Protein AF-A0A268HC72-F1 (afdb_monomer)

Secondary structure (DSSP, 8-state):
-TT--TTT-HHHHHTTTS-HHHHH-TTT--S-HHHHHHHHHHHHHHHHHHHHHHHHTS-TTSPPP--STT--HHHHGGG-SSGGG-------HHHHHHHHHT-TT--SS--

Solvent-accessible surface area (backbone atoms only — not comparable to full-atom values): 7176 Å² total; per-residue (Å²): 98,90,85,51,39,69,90,80,19,49,61,47,40,73,48,46,90,55,54,71,55,54,70,72,28,79,90,63,22,91,65,52,72,68,56,47,52,53,53,51,50,53,30,22,61,43,48,35,56,58,52,50,54,57,57,71,72,49,76,88,85,60,90,81,88,85,87,63,88,42,69,40,64,84,71,47,58,82,71,52,94,47,77,87,80,60,86,87,87,77,74,54,72,65,61,45,55,64,59,46,70,77,39,98,80,62,75,78,79,87,116

Structure (mmCIF, N/CA/C/O backbone):
data_AF-A0A268HC72-F1
#
_entry.id   AF-A0A268HC72-F1
#
loop_
_atom_site.group_PDB
_atom_site.id
_atom_site.type_symbol
_atom_site.label_atom_id
_atom_site.label_alt_id
_atom_site.label_comp_id
_atom_site.label_asym_id
_atom_site.label_entity_id
_atom_site.label_seq_id
_atom_site.pdbx_PDB_ins_code
_atom_site.Cartn_x
_atom_site.Cartn_y
_atom_site.Cartn_z
_atom_site.occupancy
_atom_site.B_iso_or_equiv
_atom_site.auth_seq_id
_atom_site.auth_comp_id
_atom_site.auth_asym_id
_atom_site.auth_atom_id
_atom_site.pdbx_PDB_model_num
ATOM 1 N N . MET A 1 1 ? -10.250 -8.894 -8.476 1.00 81.81 1 MET A N 1
ATOM 2 C CA . MET A 1 1 ? -10.953 -7.715 -7.917 1.00 81.81 1 MET A CA 1
ATOM 3 C C . MET A 1 1 ? -12.458 -7.851 -8.151 1.00 81.81 1 MET A C 1
ATOM 5 O O . MET A 1 1 ? -13.048 -7.083 -8.885 1.00 81.81 1 MET A O 1
ATOM 9 N N . SER A 1 2 ? -13.102 -8.866 -7.572 1.00 85.88 2 SER A N 1
ATOM 10 C CA . SER A 1 2 ? -14.485 -9.238 -7.929 1.00 85.88 2 SER A CA 1
ATOM 11 C C . SER A 1 2 ? -15.563 -8.257 -7.448 1.00 85.88 2 SER A C 1
ATOM 13 O O . SER A 1 2 ? -16.646 -8.240 -8.019 1.00 85.88 2 SER A O 1
ATOM 15 N N . ARG A 1 3 ? -15.275 -7.452 -6.417 1.00 92.31 3 ARG A N 1
ATOM 16 C CA . ARG A 1 3 ? -16.172 -6.412 -5.879 1.00 92.31 3 ARG A CA 1
ATOM 17 C C . ARG A 1 3 ? -16.006 -5.042 -6.545 1.00 92.31 3 ARG A C 1
ATOM 19 O O . ARG A 1 3 ? -16.784 -4.146 -6.237 1.00 92.31 3 ARG A O 1
ATOM 26 N N . SER A 1 4 ? -15.005 -4.853 -7.411 1.00 94.06 4 SER A N 1
ATOM 27 C CA . SER A 1 4 ? -14.807 -3.553 -8.054 1.00 94.06 4 SER A CA 1
ATOM 28 C C . SER A 1 4 ? -15.911 -3.285 -9.077 1.00 94.06 4 SER A C 1
ATOM 30 O O . SER A 1 4 ? -16.373 -4.177 -9.789 1.00 94.06 4 SER A O 1
ATOM 32 N N . THR A 1 5 ? -16.325 -2.028 -9.156 1.00 95.75 5 THR A N 1
ATOM 33 C CA . THR A 1 5 ? -17.345 -1.535 -10.086 1.00 95.75 5 THR A CA 1
ATOM 34 C C . THR A 1 5 ? -16.780 -0.323 -10.823 1.00 95.75 5 THR A C 1
ATOM 36 O O . THR A 1 5 ? -15.967 0.390 -10.235 1.00 95.75 5 THR A O 1
ATOM 39 N N . PRO A 1 6 ? -17.178 -0.054 -12.078 1.00 95.81 6 PRO A N 1
ATOM 40 C CA . PRO A 1 6 ? -16.659 1.096 -12.821 1.00 95.81 6 PRO A CA 1
ATOM 41 C C . PRO A 1 6 ? -16.936 2.438 -12.133 1.00 95.81 6 PRO A C 1
ATOM 43 O O . PRO A 1 6 ? -16.099 3.331 -12.190 1.00 95.81 6 PRO A O 1
ATOM 46 N N . ASP A 1 7 ? -18.087 2.565 -11.465 1.00 96.25 7 ASP A N 1
ATOM 47 C CA . ASP A 1 7 ? -18.526 3.831 -10.867 1.00 96.25 7 ASP A CA 1
ATOM 48 C C . ASP A 1 7 ? -17.820 4.148 -9.543 1.00 96.25 7 ASP A C 1
ATOM 50 O O . ASP A 1 7 ? -17.544 5.308 -9.251 1.00 96.25 7 ASP A O 1
ATOM 54 N N . GLN A 1 8 ? -17.539 3.130 -8.723 1.00 94.88 8 GLN A N 1
ATOM 55 C CA . GLN A 1 8 ? -16.936 3.325 -7.396 1.00 94.88 8 GLN A CA 1
ATOM 56 C C . GLN A 1 8 ? -15.440 3.006 -7.367 1.00 94.88 8 GLN A C 1
ATOM 58 O O . GLN A 1 8 ? -14.726 3.508 -6.505 1.00 94.88 8 GLN A O 1
ATOM 63 N N . HIS A 1 9 ? -14.976 2.162 -8.288 1.00 97.25 9 HIS A N 1
ATOM 64 C CA . HIS A 1 9 ? -13.613 1.643 -8.320 1.00 97.25 9 HIS A CA 1
ATOM 65 C C . HIS A 1 9 ? -13.029 1.667 -9.748 1.00 97.25 9 HIS A C 1
ATOM 67 O O . HIS A 1 9 ? -12.622 0.616 -10.258 1.00 97.25 9 HIS A O 1
ATOM 73 N N . PRO A 1 10 ? -13.043 2.813 -10.457 1.00 96.75 10 PRO A N 1
ATOM 74 C CA . PRO A 1 10 ? -12.612 2.884 -11.852 1.00 96.75 10 PRO A CA 1
ATOM 75 C C . PRO A 1 10 ? -11.171 2.397 -12.074 1.00 96.75 10 PRO A C 1
ATOM 77 O O . PRO A 1 10 ? -10.908 1.726 -13.076 1.00 96.75 10 PRO A O 1
ATOM 80 N N . ASN A 1 11 ? -10.244 2.669 -11.151 1.00 95.25 11 ASN A N 1
ATOM 81 C CA . ASN A 1 11 ? -8.840 2.276 -11.293 1.00 95.25 11 ASN A CA 1
ATOM 82 C C . ASN A 1 11 ? -8.645 0.772 -11.057 1.00 95.25 11 ASN A C 1
ATOM 84 O O . ASN A 1 11 ? -8.015 0.098 -11.872 1.00 95.25 11 ASN A O 1
ATOM 88 N N . MET A 1 12 ? -9.249 0.204 -10.009 1.00 95.31 12 MET A N 1
ATOM 89 C CA . MET A 1 12 ? -9.267 -1.244 -9.786 1.00 95.31 12 MET A CA 1
ATOM 90 C C . MET A 1 12 ? -9.981 -1.971 -10.929 1.00 95.31 12 MET A C 1
ATOM 92 O O . MET A 1 12 ? -9.554 -3.040 -11.358 1.00 95.31 12 MET A O 1
ATOM 96 N N . TYR A 1 13 ? -11.088 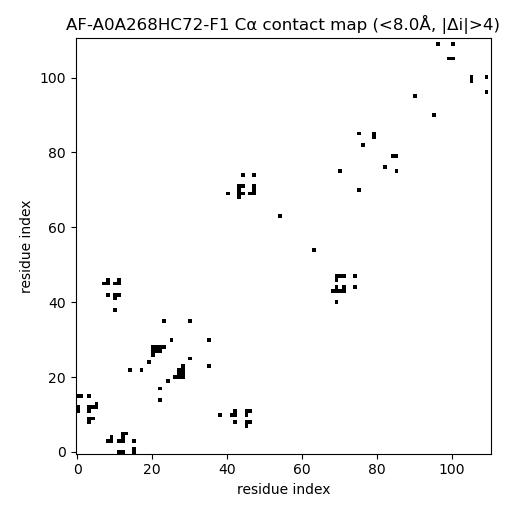-1.417 -11.429 1.00 95.81 13 TYR A N 1
ATOM 97 C CA . TYR A 1 13 ? -11.862 -2.027 -12.505 1.00 95.81 13 TYR A CA 1
ATOM 98 C C . TYR A 1 13 ? -11.063 -2.087 -13.812 1.00 95.81 13 TYR A C 1
ATOM 100 O O . TYR A 1 13 ? -11.081 -3.120 -14.480 1.00 95.81 13 TYR A O 1
ATOM 108 N N . LYS A 1 14 ? -10.302 -1.032 -14.138 1.00 93.12 14 LYS A N 1
ATOM 109 C CA . LYS A 1 14 ? -9.422 -0.963 -15.321 1.00 93.12 14 LYS A CA 1
ATOM 110 C C . LYS A 1 14 ? -8.431 -2.131 -15.396 1.00 93.12 14 LYS A C 1
ATOM 112 O O . LYS A 1 14 ? -8.172 -2.634 -16.486 1.00 93.12 14 LYS A O 1
ATOM 117 N N . ILE A 1 15 ? -7.901 -2.574 -14.255 1.00 91.62 15 ILE A N 1
ATOM 118 C CA . ILE A 1 15 ? -6.865 -3.618 -14.182 1.00 91.62 15 ILE A CA 1
ATOM 119 C C . ILE A 1 15 ? -7.398 -4.983 -13.723 1.00 91.62 15 ILE A C 1
ATOM 121 O O . ILE A 1 15 ? -6.624 -5.920 -13.549 1.00 91.62 15 ILE A O 1
ATOM 125 N N . LYS A 1 16 ? -8.716 -5.133 -13.529 1.00 92.44 16 LYS A N 1
ATOM 126 C CA . LYS A 1 16 ? -9.311 -6.306 -12.858 1.00 92.44 16 LYS A CA 1
ATOM 127 C C . LYS A 1 16 ? -9.045 -7.647 -13.553 1.00 92.44 16 LYS A C 1
ATOM 129 O O . LYS A 1 16 ? -9.047 -8.675 -12.877 1.00 92.44 16 LYS A O 1
ATOM 134 N N . ASP A 1 17 ? -8.861 -7.615 -14.874 1.00 92.00 17 ASP A N 1
ATOM 135 C CA . ASP A 1 17 ? -8.619 -8.784 -15.730 1.00 92.00 17 ASP A CA 1
ATOM 136 C C . ASP A 1 17 ? -7.139 -8.900 -16.147 1.00 92.00 17 ASP A C 1
ATOM 138 O O . ASP A 1 17 ? -6.783 -9.759 -16.952 1.00 92.00 17 ASP A O 1
ATOM 142 N N . GLN A 1 18 ? -6.272 -8.031 -15.618 1.00 89.75 18 GLN A N 1
ATOM 143 C CA . GLN A 1 18 ? -4.838 -8.031 -15.883 1.00 89.75 18 GLN A CA 1
ATOM 144 C C . GLN A 1 18 ? -4.089 -8.782 -14.777 1.00 89.75 18 GLN A C 1
ATOM 146 O O . GLN A 1 18 ? -4.475 -8.795 -13.608 1.00 89.75 18 GLN A O 1
ATOM 151 N N . THR A 1 19 ? -2.985 -9.419 -15.149 1.00 87.88 19 THR A N 1
ATOM 152 C CA . THR A 1 19 ? -2.036 -10.022 -14.206 1.00 87.88 19 THR A CA 1
ATOM 153 C C . THR A 1 19 ? -1.099 -8.961 -13.632 1.00 87.88 19 THR A C 1
ATOM 155 O O . THR A 1 19 ? -0.850 -7.944 -14.272 1.00 87.88 19 THR A O 1
ATOM 158 N N . TRP A 1 20 ? -0.492 -9.220 -12.471 1.00 80.31 20 TRP A N 1
ATOM 159 C CA . TRP A 1 20 ? 0.483 -8.304 -11.857 1.00 80.31 20 TRP A CA 1
ATOM 160 C C . TRP A 1 20 ? 1.616 -7.899 -12.807 1.00 80.31 20 TRP A C 1
ATOM 162 O O . TRP A 1 20 ? 1.980 -6.727 -12.860 1.00 80.31 20 TRP A O 1
ATOM 172 N N . ASN A 1 21 ? 2.111 -8.843 -13.613 1.00 82.25 21 ASN A N 1
ATOM 173 C CA . ASN A 1 21 ? 3.152 -8.566 -14.600 1.00 82.25 21 ASN A CA 1
ATOM 174 C C . ASN A 1 21 ? 2.672 -7.599 -15.688 1.00 82.25 21 ASN A C 1
ATOM 176 O O . ASN A 1 21 ? 3.440 -6.750 -16.114 1.00 82.25 21 ASN A O 1
ATOM 180 N N . GLN A 1 22 ? 1.414 -7.696 -16.121 1.00 83.69 22 GLN A N 1
ATOM 181 C CA . GLN A 1 22 ? 0.866 -6.792 -17.136 1.00 83.69 22 GLN A CA 1
ATOM 182 C C . GLN A 1 22 ? 0.697 -5.362 -16.618 1.00 83.69 22 GLN A C 1
ATOM 184 O O . GLN A 1 22 ? 0.818 -4.429 -17.403 1.00 83.69 22 GLN A O 1
ATOM 189 N N . VAL A 1 23 ? 0.438 -5.192 -15.319 1.00 83.44 23 VAL A N 1
ATOM 190 C CA . VAL A 1 23 ? 0.208 -3.865 -14.736 1.00 83.44 23 VAL A CA 1
ATOM 191 C C . VAL A 1 23 ? 1.523 -3.180 -14.336 1.00 83.44 23 VAL A C 1
ATOM 193 O O . VAL A 1 23 ? 1.682 -1.992 -14.592 1.00 83.44 23 VAL A O 1
ATOM 196 N N . TRP A 1 24 ? 2.477 -3.911 -13.742 1.00 76.75 24 TRP A N 1
ATOM 197 C CA . TRP A 1 24 ? 3.612 -3.299 -13.019 1.00 76.75 24 TRP A CA 1
ATOM 198 C C . TRP A 1 24 ? 5.005 -3.781 -13.432 1.00 76.75 24 TRP A C 1
ATOM 200 O O . TRP A 1 24 ? 6.000 -3.378 -12.836 1.00 76.75 24 TRP A O 1
ATOM 210 N N . SER A 1 25 ? 5.126 -4.681 -14.410 1.00 76.56 25 SER A N 1
ATOM 211 C CA . SER A 1 25 ? 6.452 -5.070 -14.902 1.00 76.56 25 SER A CA 1
ATOM 212 C C . SER A 1 25 ? 6.910 -4.093 -15.969 1.00 76.56 25 SER A C 1
ATOM 214 O O . SER A 1 25 ? 6.211 -3.915 -16.959 1.00 76.56 25 SER A O 1
ATOM 216 N N . THR A 1 26 ? 8.128 -3.571 -15.861 1.00 68.38 26 THR A N 1
ATOM 217 C CA . THR A 1 26 ? 8.770 -2.771 -16.921 1.00 68.38 26 THR A CA 1
ATOM 218 C C . THR A 1 26 ? 8.912 -3.522 -18.252 1.00 68.38 26 THR A C 1
ATOM 220 O O . THR A 1 26 ? 9.098 -2.903 -19.295 1.00 68.38 26 THR A O 1
ATOM 223 N N . GLN A 1 27 ? 8.791 -4.856 -18.248 1.00 67.69 27 GLN A N 1
ATOM 224 C CA . GLN A 1 27 ? 8.776 -5.670 -19.464 1.00 67.69 27 GLN A CA 1
ATOM 225 C C . GLN A 1 27 ? 7.452 -5.563 -20.243 1.00 67.69 27 GLN A C 1
ATOM 227 O O . GLN A 1 27 ? 7.449 -5.720 -21.464 1.00 67.69 27 GLN A O 1
ATOM 232 N N . PHE A 1 28 ? 6.328 -5.338 -19.557 1.00 68.88 28 PHE A N 1
ATOM 233 C CA . PHE A 1 28 ? 4.982 -5.366 -20.151 1.00 68.88 28 PHE A CA 1
ATOM 234 C C . PHE A 1 28 ? 4.212 -4.050 -19.985 1.00 68.88 28 PHE A C 1
ATOM 236 O O . PHE A 1 28 ? 3.243 -3.814 -20.704 1.00 68.88 28 PHE A O 1
ATOM 243 N N . CYS A 1 29 ? 4.651 -3.197 -19.065 1.00 76.00 29 CYS A N 1
ATOM 244 C CA . CYS A 1 29 ? 4.104 -1.889 -18.768 1.00 76.00 29 CYS A CA 1
ATOM 245 C C . CYS A 1 29 ? 5.041 -0.820 -19.335 1.00 76.00 29 CYS A C 1
ATOM 247 O O . CYS A 1 29 ? 6.228 -0.781 -19.014 1.00 76.00 29 CYS A O 1
ATOM 249 N N . SER A 1 30 ? 4.500 0.042 -20.195 1.00 83.69 30 SER A N 1
ATOM 250 C CA . SER A 1 30 ? 5.235 1.142 -20.827 1.00 83.69 30 SER A CA 1
ATOM 251 C C . SER A 1 30 ? 5.247 2.428 -19.997 1.00 83.69 30 SER A C 1
ATOM 253 O O . SER A 1 30 ? 5.790 3.427 -20.461 1.00 83.69 30 SER A O 1
ATOM 255 N N . LEU A 1 31 ? 4.595 2.429 -18.831 1.00 85.75 31 LEU A N 1
ATOM 256 C CA . LEU A 1 31 ? 4.532 3.583 -17.937 1.00 85.75 31 LEU A CA 1
ATOM 257 C C . LEU A 1 31 ? 5.869 3.783 -17.222 1.00 85.75 31 LEU A C 1
ATOM 259 O O . LEU A 1 31 ? 6.552 2.809 -16.883 1.00 85.75 31 LEU A O 1
ATOM 263 N N . THR A 1 32 ? 6.220 5.036 -16.939 1.00 89.25 32 THR A N 1
ATOM 264 C CA . THR A 1 32 ? 7.377 5.332 -16.085 1.00 89.25 32 THR A CA 1
ATOM 265 C C . THR A 1 32 ? 7.137 4.842 -14.655 1.00 89.25 32 THR A C 1
ATOM 267 O O . THR A 1 32 ? 6.010 4.537 -14.262 1.00 89.25 32 THR A O 1
ATOM 270 N N . VAL A 1 33 ? 8.197 4.750 -13.849 1.00 86.50 33 VAL A N 1
ATOM 271 C CA . VAL A 1 33 ? 8.070 4.339 -12.440 1.00 86.50 33 VAL A CA 1
ATOM 272 C C . VAL A 1 33 ? 7.176 5.311 -11.666 1.00 86.50 33 VAL A C 1
ATOM 274 O O . VAL A 1 33 ? 6.368 4.885 -10.847 1.00 86.50 33 VAL A O 1
ATOM 277 N N . GLU A 1 34 ? 7.271 6.606 -11.954 1.00 90.56 34 GLU A N 1
ATOM 278 C CA . GLU A 1 34 ? 6.454 7.649 -11.334 1.00 90.56 34 GLU A CA 1
ATOM 279 C C . GLU A 1 34 ? 4.969 7.463 -11.665 1.00 90.56 34 GLU A C 1
ATOM 281 O O . GLU A 1 34 ? 4.138 7.437 -10.758 1.00 90.56 34 GLU A O 1
ATOM 286 N N . GLU A 1 35 ? 4.639 7.248 -12.942 1.00 91.19 35 GLU A N 1
ATOM 287 C CA . GLU A 1 35 ? 3.269 6.961 -13.384 1.00 91.19 35 GLU A CA 1
ATOM 288 C C . GLU A 1 35 ? 2.733 5.675 -12.744 1.00 91.19 35 GLU A C 1
ATOM 290 O O . GLU A 1 35 ? 1.577 5.616 -12.323 1.00 91.19 35 GLU A O 1
ATOM 295 N N . GLN A 1 36 ? 3.583 4.652 -12.616 1.00 89.81 36 GLN A N 1
ATOM 296 C CA . GLN A 1 36 ? 3.207 3.411 -11.950 1.00 89.81 36 GLN A CA 1
ATOM 297 C C . GLN A 1 36 ? 2.894 3.634 -10.465 1.00 89.81 36 GLN A C 1
ATOM 299 O O . GLN A 1 36 ? 1.890 3.129 -9.969 1.00 89.81 36 GLN A O 1
ATOM 304 N N . ILE A 1 37 ? 3.709 4.415 -9.751 1.00 90.69 37 ILE A N 1
ATOM 305 C CA . ILE A 1 37 ? 3.459 4.754 -8.342 1.00 90.69 37 ILE A CA 1
ATOM 306 C C . ILE A 1 37 ? 2.116 5.478 -8.197 1.00 90.69 37 ILE A C 1
ATOM 308 O O . ILE A 1 37 ? 1.330 5.127 -7.314 1.00 90.69 37 ILE A O 1
ATOM 312 N N . GLU A 1 38 ? 1.824 6.451 -9.061 1.00 93.38 38 GLU A N 1
ATOM 313 C CA . GLU A 1 38 ? 0.545 7.167 -9.036 1.00 93.38 38 GLU A CA 1
ATOM 314 C C . GLU A 1 38 ? -0.651 6.235 -9.269 1.00 93.38 38 GLU A C 1
ATOM 316 O O . GLU A 1 38 ? -1.630 6.289 -8.517 1.00 93.38 38 GLU A O 1
ATOM 321 N N . ASP A 1 39 ? -0.573 5.350 -10.266 1.00 91.62 39 ASP A N 1
ATOM 322 C CA . ASP A 1 39 ? -1.646 4.399 -10.558 1.00 91.62 39 ASP A CA 1
ATOM 323 C C . ASP A 1 39 ? -1.830 3.386 -9.409 1.00 91.62 39 ASP A C 1
ATOM 325 O O . ASP A 1 39 ? -2.971 3.097 -9.034 1.00 91.62 39 ASP A O 1
ATOM 329 N N . VAL A 1 40 ? -0.747 2.896 -8.780 1.00 92.00 40 VAL A N 1
ATOM 330 C CA . VAL A 1 40 ? -0.833 2.021 -7.591 1.00 92.00 40 VAL A CA 1
ATOM 331 C C . VAL A 1 40 ? -1.559 2.741 -6.459 1.00 92.00 40 VAL A C 1
ATOM 333 O O . VAL A 1 40 ? -2.456 2.169 -5.837 1.00 92.00 40 VAL A O 1
ATOM 336 N N . VAL A 1 41 ? -1.191 3.996 -6.181 1.00 94.38 41 VAL A N 1
ATOM 337 C CA . VAL A 1 41 ? -1.810 4.774 -5.101 1.00 94.38 41 VAL A CA 1
ATOM 338 C C . VAL A 1 41 ? -3.308 4.933 -5.351 1.00 94.38 41 VAL A C 1
ATOM 340 O O . VAL A 1 41 ? -4.087 4.676 -4.437 1.00 94.38 41 VAL A O 1
ATOM 343 N N . ARG A 1 42 ? -3.736 5.253 -6.579 1.00 95.25 42 ARG A N 1
ATOM 344 C CA . ARG A 1 42 ? -5.167 5.352 -6.932 1.00 95.25 42 ARG A CA 1
ATOM 345 C C . ARG A 1 42 ? -5.916 4.033 -6.726 1.00 95.25 42 ARG A C 1
ATOM 347 O O . ARG A 1 42 ? -7.013 4.026 -6.172 1.00 95.25 42 ARG A O 1
ATOM 354 N N . VAL A 1 43 ? -5.314 2.910 -7.120 1.00 95.06 43 VAL A N 1
ATOM 355 C CA . VAL A 1 43 ? -5.867 1.566 -6.869 1.00 95.06 43 VAL A CA 1
ATOM 356 C C . VAL A 1 43 ? -6.010 1.304 -5.367 1.00 95.06 43 VAL A C 1
ATOM 358 O O . VAL A 1 43 ? -7.030 0.773 -4.927 1.00 95.06 43 VAL A O 1
ATOM 361 N N . TYR A 1 44 ? -5.023 1.697 -4.561 1.00 95.94 44 TYR A N 1
ATOM 362 C CA . TYR A 1 44 ? -5.062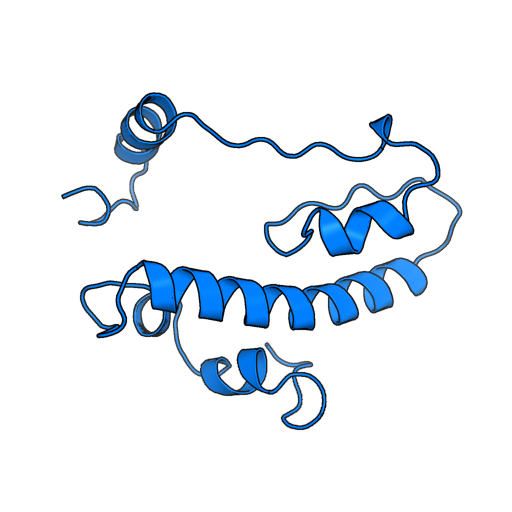 1.547 -3.106 1.00 95.94 44 TYR A CA 1
ATOM 363 C C . TYR A 1 44 ? -6.087 2.448 -2.426 1.00 95.94 44 TYR A C 1
ATOM 365 O O . TYR A 1 44 ? -6.718 2.010 -1.466 1.00 95.94 44 TYR A O 1
ATOM 373 N N . GLU A 1 45 ? -6.308 3.665 -2.920 1.00 95.19 45 GLU A N 1
ATOM 374 C CA . GLU A 1 45 ? -7.372 4.529 -2.406 1.00 95.19 45 GLU A CA 1
ATOM 375 C C . GLU A 1 45 ? -8.757 3.893 -2.570 1.00 95.19 45 GLU A C 1
ATOM 377 O O . GLU A 1 45 ? -9.573 3.950 -1.650 1.00 95.19 45 GLU A O 1
ATOM 382 N N . GLU A 1 46 ? -9.007 3.249 -3.710 1.00 96.44 46 GLU A N 1
ATOM 383 C CA . GLU A 1 46 ? -10.248 2.516 -3.968 1.00 96.44 46 GLU A CA 1
ATOM 384 C C . GLU A 1 46 ? -10.334 1.235 -3.130 1.00 96.44 46 GLU A C 1
ATOM 386 O O . GLU A 1 46 ? -11.359 0.958 -2.504 1.00 96.44 46 GLU A O 1
ATOM 391 N N . GLN A 1 47 ? -9.238 0.474 -3.053 1.00 95.94 47 GLN A N 1
ATOM 39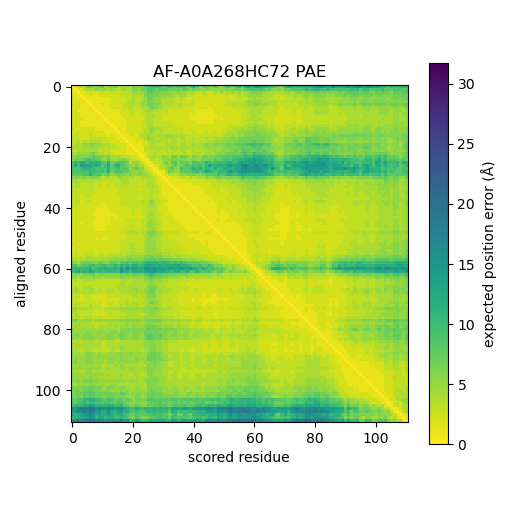2 C CA . GLN A 1 47 ? -9.177 -0.758 -2.268 1.00 95.94 47 GLN A CA 1
ATOM 393 C C . GLN A 1 47 ? -9.394 -0.498 -0.771 1.00 95.94 47 GLN A C 1
ATOM 395 O O . GLN A 1 47 ? -10.005 -1.324 -0.090 1.00 95.94 47 GLN A O 1
ATOM 400 N N . PHE A 1 48 ? -8.929 0.641 -0.254 1.00 96.12 48 PHE A N 1
ATOM 401 C CA . PHE A 1 48 ? -9.089 1.017 1.149 1.00 96.12 48 PHE A CA 1
ATOM 402 C C . PHE A 1 48 ? -10.560 1.073 1.577 1.00 96.12 48 PHE A C 1
ATOM 404 O O . PHE A 1 48 ? -10.898 0.594 2.659 1.00 96.12 48 PHE A O 1
ATOM 411 N N . SER A 1 49 ? -11.447 1.590 0.723 1.00 93.94 49 SER A N 1
ATOM 412 C CA . SER A 1 49 ? -12.888 1.639 1.007 1.00 93.94 49 SER A CA 1
ATOM 413 C C . SER A 1 49 ? -13.470 0.237 1.208 1.00 93.94 49 SER A C 1
ATOM 415 O O . SER A 1 49 ? -14.183 -0.003 2.180 1.00 93.94 49 SER A O 1
ATOM 417 N N . LEU A 1 50 ? -13.082 -0.720 0.359 1.00 95.31 50 LEU A N 1
ATOM 418 C CA . LEU A 1 50 ? -13.512 -2.116 0.476 1.00 95.31 50 LEU A CA 1
ATOM 419 C C . LEU A 1 50 ? -12.974 -2.787 1.747 1.00 95.31 50 LEU A C 1
ATOM 421 O O . LEU A 1 50 ? -13.696 -3.552 2.386 1.00 95.31 50 LEU A O 1
ATOM 425 N N . ILE A 1 51 ? -11.726 -2.487 2.129 1.00 95.19 51 ILE A N 1
ATOM 426 C CA . ILE A 1 51 ? -11.138 -2.958 3.393 1.00 95.19 51 ILE A CA 1
ATOM 427 C C . ILE A 1 51 ? -11.942 -2.413 4.576 1.00 95.19 51 ILE A C 1
ATOM 429 O O . ILE A 1 51 ? -12.280 -3.160 5.493 1.00 95.19 51 ILE A O 1
ATOM 433 N N . LEU A 1 52 ? -12.274 -1.121 4.563 1.00 93.88 52 LEU A N 1
ATOM 434 C CA . LEU A 1 52 ? -13.027 -0.487 5.640 1.00 93.88 52 LEU A CA 1
ATOM 435 C C . LEU A 1 52 ? -14.433 -1.084 5.786 1.00 93.88 52 LEU A C 1
ATOM 437 O O . LEU A 1 52 ? -14.856 -1.360 6.908 1.00 93.88 52 LEU A O 1
ATOM 441 N N . GLU A 1 53 ? -15.131 -1.336 4.676 1.00 94.44 53 GLU A N 1
ATOM 442 C CA . GLU A 1 53 ? -16.415 -2.051 4.671 1.00 94.44 53 GLU A CA 1
ATOM 443 C C . GLU A 1 53 ? -16.304 -3.413 5.366 1.00 94.44 53 GLU A C 1
ATOM 445 O O . GLU A 1 53 ? -17.114 -3.740 6.240 1.00 94.44 53 GLU A O 1
ATOM 450 N N . ASP A 1 54 ? -15.266 -4.182 5.029 1.00 93.69 54 ASP A N 1
ATOM 451 C CA . ASP A 1 54 ? -15.046 -5.500 5.616 1.00 93.69 54 ASP A CA 1
ATOM 452 C C . ASP A 1 54 ? -14.785 -5.395 7.121 1.00 93.69 54 ASP A C 1
ATOM 454 O O . ASP A 1 54 ? -15.371 -6.149 7.897 1.00 93.69 54 ASP A O 1
ATOM 458 N N . LEU A 1 55 ? -13.982 -4.427 7.568 1.00 92.50 55 LEU A N 1
ATOM 459 C CA . LEU A 1 55 ? -13.710 -4.203 8.992 1.00 92.50 55 LEU A CA 1
ATOM 460 C C . LEU A 1 55 ? -14.959 -3.787 9.775 1.00 92.50 55 LEU A C 1
ATOM 462 O O . LEU A 1 55 ? -15.174 -4.283 10.882 1.00 92.50 55 LEU A O 1
ATOM 466 N N . LEU A 1 56 ? -15.792 -2.911 9.209 1.00 91.94 56 LEU A N 1
ATO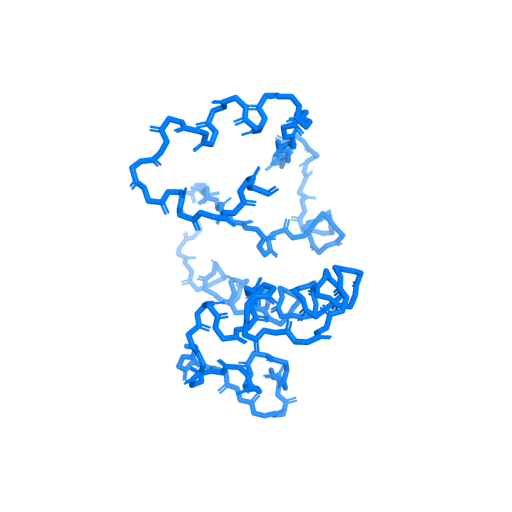M 467 C CA . LEU A 1 56 ? -17.030 -2.447 9.843 1.00 91.94 56 LEU A CA 1
ATOM 468 C C . LEU A 1 56 ? -18.074 -3.561 9.985 1.00 91.94 56 LEU A C 1
ATOM 470 O O . LEU A 1 56 ? -18.893 -3.510 10.903 1.00 91.94 56 LEU A O 1
ATOM 474 N N . SER A 1 57 ? -18.026 -4.575 9.117 1.00 92.81 57 SER A N 1
ATOM 475 C CA . SER A 1 57 ? -18.906 -5.746 9.188 1.00 92.81 57 SER A CA 1
ATOM 476 C C . SER A 1 57 ? -18.533 -6.737 10.303 1.00 92.81 57 SER A C 1
ATOM 478 O O . SER A 1 57 ? -19.334 -7.609 10.650 1.00 92.81 57 SER A O 1
ATOM 480 N N . ARG A 1 58 ? -17.330 -6.625 10.888 1.00 90.25 58 ARG A N 1
ATOM 481 C CA . ARG A 1 58 ? -16.833 -7.571 11.897 1.00 90.25 58 ARG A CA 1
ATOM 482 C C . ARG A 1 58 ? -17.364 -7.246 13.301 1.00 90.25 58 ARG A C 1
ATOM 484 O O . ARG A 1 58 ? -17.506 -6.076 13.661 1.00 90.25 58 ARG A O 1
ATOM 491 N N . PRO A 1 59 ? -17.588 -8.265 14.153 1.00 87.75 59 PRO A N 1
ATOM 492 C CA . PRO A 1 59 ? -17.902 -8.049 15.562 1.00 87.75 59 PRO A CA 1
ATOM 493 C C . PRO A 1 59 ? -16.809 -7.243 16.278 1.00 87.75 59 PRO A C 1
ATOM 495 O O . PRO A 1 59 ? -15.624 -7.549 16.169 1.00 87.75 59 PRO A O 1
ATOM 498 N N . LYS A 1 60 ? -17.208 -6.247 17.078 1.00 85.31 60 LYS A N 1
ATOM 499 C CA . LYS A 1 60 ? -16.293 -5.366 17.836 1.00 85.31 60 LYS A CA 1
ATOM 500 C C . LYS A 1 60 ? -15.801 -5.977 19.156 1.00 85.31 60 LYS A C 1
ATOM 502 O O . LYS A 1 60 ? -15.434 -5.260 20.079 1.00 85.31 60 LYS A O 1
ATOM 507 N N . THR A 1 61 ? -15.849 -7.300 19.276 1.00 86.31 61 THR A N 1
ATOM 508 C CA . THR A 1 61 ? -15.547 -8.025 20.518 1.00 86.31 61 THR A CA 1
ATOM 509 C C . THR A 1 61 ? -14.054 -8.273 20.718 1.00 86.31 61 THR A C 1
ATOM 511 O O . THR A 1 61 ? -13.639 -8.581 21.830 1.00 86.31 61 THR A O 1
ATOM 514 N N . THR A 1 62 ? -13.245 -8.138 19.664 1.00 85.00 62 THR A N 1
ATOM 515 C CA . THR A 1 62 ? -11.785 -8.310 19.697 1.00 85.00 62 THR A CA 1
ATOM 516 C C . THR A 1 62 ? -11.092 -7.235 18.857 1.00 85.00 62 THR A C 1
ATOM 518 O O . THR A 1 62 ? -11.633 -6.861 17.813 1.00 85.00 62 THR A O 1
ATOM 521 N N . PRO A 1 63 ? -9.894 -6.764 19.251 1.00 87.62 63 PRO A N 1
ATOM 522 C CA . PRO A 1 63 ? -9.083 -5.895 18.403 1.00 87.62 63 PRO A CA 1
ATOM 523 C C . PRO A 1 63 ? -8.784 -6.553 17.049 1.00 87.62 63 PRO A C 1
ATOM 525 O O . PRO A 1 63 ? -8.493 -7.748 16.991 1.00 87.62 63 PRO A O 1
ATOM 528 N N . ASN A 1 64 ? -8.848 -5.777 15.965 1.00 89.31 64 ASN A N 1
ATOM 529 C CA . ASN A 1 64 ? -8.469 -6.235 14.629 1.00 89.31 64 ASN A CA 1
ATOM 530 C C . ASN A 1 64 ? -7.033 -5.785 14.326 1.00 89.31 64 ASN A C 1
ATOM 532 O O . ASN A 1 64 ? -6.720 -4.607 14.484 1.00 89.31 64 ASN A O 1
ATOM 536 N N . LEU A 1 65 ? -6.194 -6.706 13.847 1.00 92.19 65 LEU A N 1
ATOM 537 C CA . LEU A 1 65 ? -4.934 -6.380 13.179 1.00 92.19 65 LEU A CA 1
ATOM 538 C C . LEU A 1 65 ? -5.181 -6.402 11.670 1.00 92.19 65 LEU A C 1
ATOM 540 O O . LEU A 1 65 ? -5.746 -7.365 11.152 1.00 92.19 65 LEU A O 1
ATOM 544 N N . VAL A 1 66 ? -4.779 -5.339 10.983 1.00 94.56 66 VAL A N 1
ATOM 545 C CA . VAL A 1 66 ? -4.959 -5.184 9.538 1.00 94.56 66 VAL A CA 1
ATOM 546 C C . VAL A 1 66 ? -3.597 -4.885 8.936 1.00 94.56 66 VAL A C 1
ATOM 548 O O . VAL A 1 66 ? -2.895 -4.003 9.426 1.00 94.56 66 VAL A O 1
ATOM 551 N N . GLU A 1 67 ? -3.225 -5.614 7.888 1.00 95.50 67 GLU A N 1
ATOM 552 C CA . GLU A 1 67 ? -1.966 -5.425 7.167 1.00 95.50 67 GLU A CA 1
ATOM 553 C C . GLU A 1 67 ? -2.205 -5.296 5.660 1.00 95.50 67 GLU A C 1
ATOM 555 O O . GLU A 1 67 ? -3.198 -5.795 5.126 1.00 95.50 67 GLU A O 1
ATOM 560 N N . GLY A 1 68 ? -1.284 -4.623 4.971 1.00 94.12 68 GLY A N 1
ATOM 561 C CA . GLY A 1 68 ? -1.297 -4.496 3.517 1.00 94.12 68 GLY A CA 1
ATOM 562 C C . GLY A 1 68 ? -0.955 -3.094 3.022 1.00 94.12 68 GLY A C 1
ATOM 563 O O . GLY A 1 68 ? -1.148 -2.097 3.713 1.00 94.12 68 GLY A O 1
ATOM 564 N N . ALA A 1 69 ? -0.468 -3.020 1.783 1.00 92.44 69 ALA A N 1
ATOM 565 C CA . ALA A 1 69 ? 0.011 -1.778 1.174 1.00 92.44 69 ALA A CA 1
ATOM 566 C C . ALA A 1 69 ? -1.096 -0.732 0.925 1.00 92.44 69 ALA A C 1
ATOM 568 O O . ALA A 1 69 ? -0.808 0.461 0.877 1.00 92.44 69 ALA A O 1
ATOM 569 N N . ALA A 1 70 ? -2.362 -1.157 0.834 1.00 95.50 70 ALA A N 1
ATOM 570 C CA . ALA A 1 70 ? -3.501 -0.255 0.662 1.00 95.50 70 ALA A CA 1
ATOM 571 C C . ALA A 1 70 ? -3.863 0.552 1.926 1.00 95.50 70 ALA A C 1
ATOM 573 O O . ALA A 1 70 ? -4.688 1.463 1.865 1.00 95.50 70 ALA A O 1
ATOM 574 N N . LEU A 1 71 ? -3.251 0.248 3.077 1.00 96.19 71 LEU A N 1
ATOM 575 C CA . LEU A 1 71 ? -3.419 0.998 4.324 1.00 96.19 71 LEU A CA 1
ATOM 576 C C . LEU A 1 71 ? -2.599 2.295 4.279 1.00 96.19 71 LEU A C 1
ATOM 578 O O . LEU A 1 71 ? -1.588 2.444 4.964 1.00 96.19 71 LEU A O 1
ATOM 582 N N . LEU A 1 72 ? -3.019 3.235 3.435 1.00 94.88 72 LEU A N 1
ATOM 583 C CA . LEU A 1 72 ? -2.313 4.497 3.227 1.00 94.88 72 LEU A CA 1
ATOM 584 C C . LEU A 1 72 ? -2.353 5.368 4.499 1.00 94.88 72 LEU A C 1
ATOM 586 O O . LEU A 1 72 ? -3.443 5.563 5.050 1.00 94.88 72 LEU A O 1
ATOM 590 N N . PRO A 1 73 ? -1.225 5.972 4.933 1.00 94.44 73 PRO A N 1
ATOM 591 C CA . PRO A 1 73 ? -1.174 6.787 6.150 1.00 94.44 73 PRO A CA 1
ATOM 592 C C . PRO A 1 73 ? -2.261 7.858 6.225 1.00 94.44 73 PRO A C 1
ATOM 594 O O . PRO A 1 73 ? -2.940 7.982 7.240 1.00 94.44 73 PRO A O 1
ATOM 597 N N . LEU A 1 74 ? -2.494 8.580 5.123 1.00 92.56 74 LEU A N 1
ATOM 598 C CA . LEU A 1 74 ? -3.488 9.653 5.066 1.00 92.56 74 LEU A CA 1
ATOM 599 C C . LEU A 1 74 ? -4.929 9.152 5.265 1.00 92.56 74 LEU A C 1
ATOM 601 O O . LEU A 1 74 ? -5.756 9.874 5.815 1.00 92.56 74 LEU A O 1
ATOM 605 N N . LYS A 1 75 ? -5.235 7.922 4.833 1.00 94.38 75 LYS A N 1
ATOM 606 C CA . LYS A 1 75 ? -6.568 7.321 4.986 1.00 94.38 75 LYS A CA 1
ATOM 607 C C . LYS A 1 75 ? -6.765 6.730 6.382 1.00 94.38 75 LYS A C 1
ATOM 609 O O . LYS A 1 75 ? -7.859 6.805 6.928 1.00 94.38 75 LYS A O 1
ATOM 614 N N . VAL A 1 76 ? -5.707 6.157 6.957 1.00 95.31 76 VAL A N 1
ATOM 615 C CA . VAL A 1 76 ? -5.744 5.527 8.284 1.00 95.31 76 VAL A CA 1
ATOM 616 C C . VAL A 1 76 ? -5.741 6.570 9.400 1.00 95.31 76 VAL A C 1
ATOM 618 O O . VAL A 1 76 ? -6.460 6.397 10.378 1.00 95.31 76 VAL A O 1
ATOM 621 N N . ALA A 1 77 ? -4.983 7.662 9.261 1.00 93.94 77 ALA A N 1
ATOM 622 C CA . ALA A 1 77 ? -4.758 8.637 10.332 1.00 93.94 77 ALA A CA 1
ATOM 623 C C . ALA A 1 77 ? -6.050 9.191 10.956 1.00 93.94 77 ALA A C 1
ATOM 625 O O . ALA A 1 77 ? -6.120 9.348 12.171 1.00 93.94 77 ALA A O 1
ATOM 626 N N . SER A 1 78 ? -7.086 9.447 10.152 1.00 91.50 78 SER A N 1
ATOM 627 C CA . SER A 1 78 ? -8.376 9.964 10.632 1.00 91.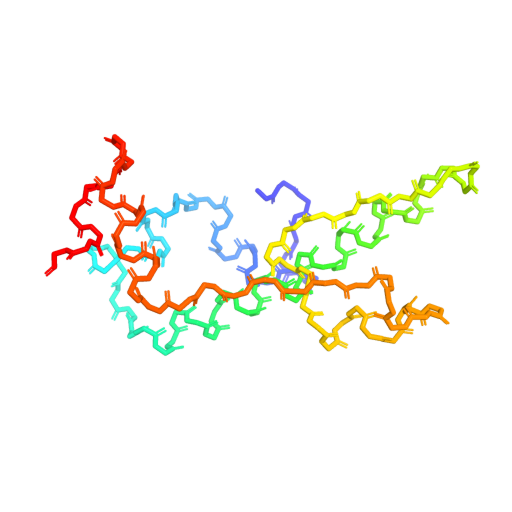50 78 SER A CA 1
ATOM 628 C C . SER A 1 78 ? -9.232 8.931 11.375 1.00 91.50 78 SER A C 1
ATOM 630 O O . SER A 1 78 ? -10.214 9.301 12.016 1.00 91.50 78 SER A O 1
ATOM 632 N N . LEU A 1 79 ? -8.878 7.646 11.294 1.00 92.38 79 LEU A N 1
ATOM 633 C CA . LEU A 1 79 ? -9.593 6.536 11.925 1.00 92.38 79 LEU A CA 1
ATOM 634 C C . LEU A 1 79 ? -8.928 6.065 13.225 1.00 92.38 79 LEU A C 1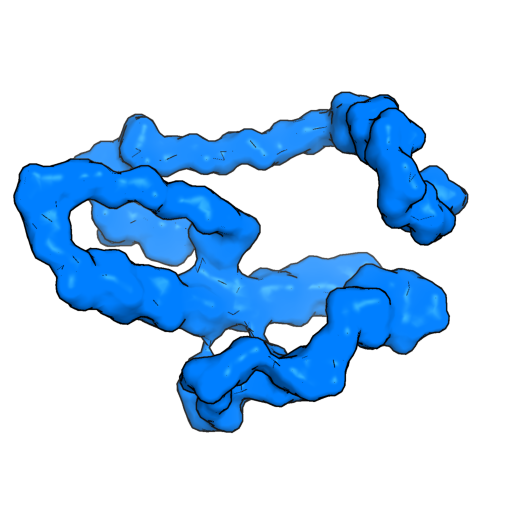
ATOM 636 O O . LEU A 1 79 ? -9.511 5.260 13.953 1.00 92.38 79 LEU A O 1
ATOM 640 N N . LEU A 1 80 ? -7.711 6.530 13.515 1.00 92.94 80 LEU A N 1
ATOM 641 C CA . LEU A 1 80 ? -6.967 6.117 14.698 1.00 92.94 80 LEU A CA 1
ATOM 642 C C . LEU A 1 80 ? -7.463 6.8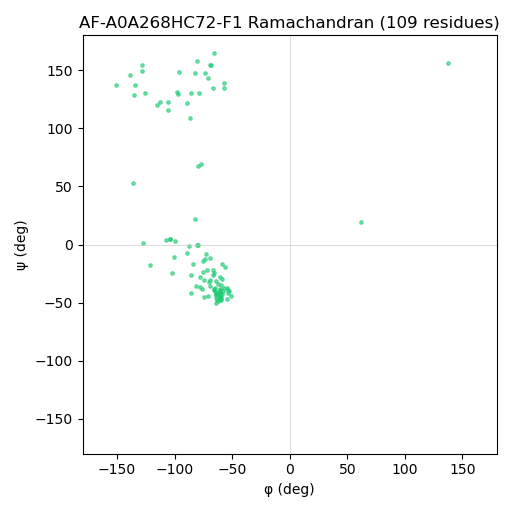49 15.944 1.00 92.94 80 LEU A C 1
ATOM 644 O O . LEU A 1 80 ? -7.530 8.074 15.985 1.00 92.94 80 LEU A O 1
ATOM 648 N N . SER A 1 81 ? -7.739 6.086 17.001 1.00 92.44 81 SER A N 1
ATOM 649 C CA . SER A 1 81 ? -7.935 6.637 18.346 1.00 92.44 81 SER A CA 1
ATOM 650 C C . SER A 1 81 ? -6.616 7.042 19.012 1.00 92.44 81 SER A C 1
ATOM 652 O O . SER A 1 81 ? -6.619 7.851 19.932 1.00 92.44 81 SER A O 1
ATOM 654 N N . ASP A 1 82 ? -5.510 6.437 18.573 1.00 94.75 82 ASP A N 1
ATOM 655 C CA . ASP A 1 82 ? -4.154 6.646 19.076 1.00 94.75 82 ASP A CA 1
ATOM 656 C C . ASP A 1 82 ? -3.154 6.393 17.935 1.00 94.75 82 ASP A C 1
ATOM 658 O O . ASP A 1 82 ? -3.306 5.431 17.178 1.00 94.75 82 ASP A O 1
ATOM 662 N N . LEU A 1 83 ? -2.132 7.243 17.796 1.00 91.6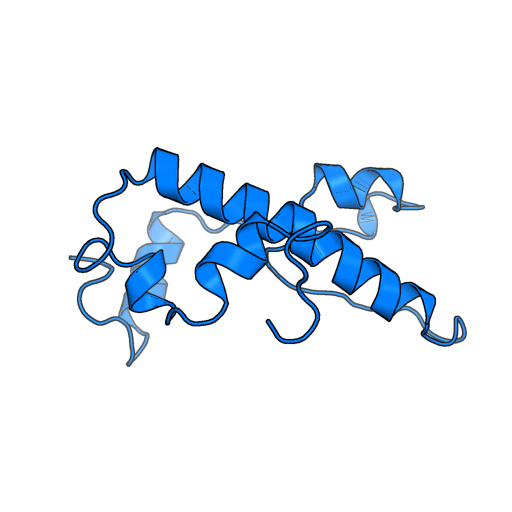9 83 LEU A N 1
ATOM 663 C CA . LEU A 1 83 ? -1.123 7.117 16.736 1.00 91.69 83 LEU A CA 1
ATOM 664 C C . LEU A 1 83 ? -0.260 5.854 16.875 1.00 91.69 83 LEU A C 1
ATOM 666 O O . LEU A 1 83 ? 0.251 5.359 15.876 1.00 91.69 83 LEU A O 1
ATOM 670 N N . SER A 1 84 ? -0.128 5.301 18.083 1.00 93.62 84 SER A N 1
ATOM 671 C CA . SER A 1 84 ? 0.593 4.047 18.339 1.00 93.62 84 SER A CA 1
ATOM 672 C C . SER A 1 84 ? -0.110 2.805 17.780 1.00 93.62 84 SER A C 1
ATOM 674 O O . SER A 1 84 ? 0.497 1.738 17.707 1.00 93.62 84 SER A O 1
ATOM 676 N N . HIS A 1 85 ? -1.369 2.927 17.347 1.00 95.44 85 HIS A N 1
ATOM 677 C CA . HIS A 1 85 ? -2.124 1.832 16.736 1.00 95.44 85 HIS A CA 1
ATOM 678 C C . HIS A 1 85 ? -1.796 1.603 15.254 1.00 95.44 85 HIS A C 1
ATOM 680 O O . HIS A 1 85 ? -2.372 0.701 14.645 1.00 95.44 85 HIS A O 1
ATOM 686 N N . ALA A 1 86 ? -0.898 2.391 14.659 1.00 96.19 86 ALA A N 1
ATOM 687 C CA . ALA A 1 86 ? -0.475 2.189 13.282 1.00 96.19 86 ALA A CA 1
ATOM 688 C C . ALA A 1 86 ? 1.041 2.283 13.131 1.00 96.19 86 ALA A C 1
ATOM 690 O O . ALA A 1 86 ? 1.698 3.158 13.693 1.00 96.19 86 ALA A O 1
ATOM 691 N N .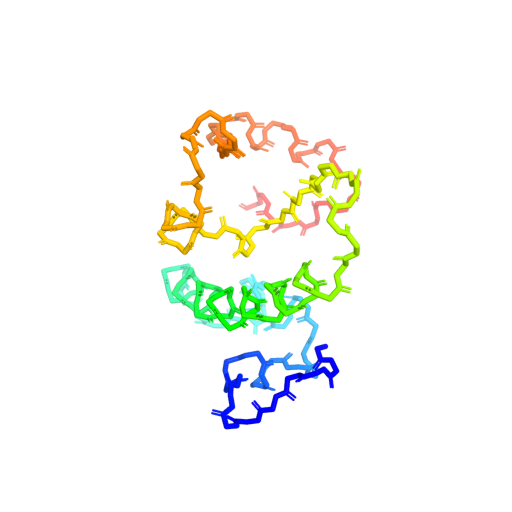 ILE A 1 87 ? 1.591 1.363 12.341 1.00 96.25 87 ILE A N 1
ATOM 692 C CA . ILE A 1 87 ? 3.021 1.260 12.070 1.00 96.25 87 ILE A CA 1
ATOM 693 C C . ILE A 1 87 ? 3.193 1.048 10.568 1.00 96.25 87 ILE A C 1
ATOM 695 O O . ILE A 1 87 ? 2.604 0.133 9.995 1.00 96.25 87 ILE A O 1
ATOM 699 N N . TRP A 1 88 ? 4.039 1.869 9.947 1.00 96.00 88 TRP A N 1
ATOM 700 C CA . TRP A 1 88 ? 4.509 1.667 8.580 1.00 96.00 88 TRP A CA 1
ATOM 701 C C . TRP A 1 88 ? 5.994 1.347 8.617 1.00 96.00 88 TRP A C 1
ATOM 703 O O . TRP A 1 88 ? 6.792 2.119 9.145 1.00 96.00 88 TRP A O 1
ATOM 713 N N . MET A 1 89 ? 6.357 0.198 8.057 1.00 93.81 89 MET A N 1
ATOM 714 C CA . MET A 1 89 ? 7.744 -0.236 7.935 1.00 93.81 89 MET A CA 1
ATOM 715 C C . MET A 1 89 ? 8.167 -0.081 6.480 1.00 93.81 89 MET A C 1
ATOM 717 O O . MET A 1 89 ? 7.614 -0.740 5.602 1.00 93.81 89 MET A O 1
ATOM 721 N N . VAL A 1 90 ? 9.137 0.796 6.233 1.00 91.75 90 VAL A N 1
ATOM 722 C CA . VAL A 1 90 ? 9.726 1.008 4.908 1.00 91.75 90 VAL A CA 1
ATOM 723 C C . VAL A 1 90 ? 11.188 0.573 4.986 1.00 91.75 90 VAL A C 1
ATOM 725 O O . VAL A 1 90 ? 11.919 1.109 5.823 1.00 91.75 90 VAL A O 1
ATOM 728 N N . PRO A 1 91 ? 11.623 -0.419 4.190 1.00 93.62 91 PRO A N 1
ATOM 729 C CA . PRO A 1 91 ? 13.013 -0.850 4.200 1.00 93.62 91 PRO A CA 1
ATOM 730 C C . PRO A 1 91 ? 13.912 0.238 3.608 1.00 93.62 91 PRO A C 1
ATOM 732 O O . PRO A 1 91 ? 13.477 1.031 2.771 1.00 93.62 91 PRO A O 1
ATOM 735 N N . THR A 1 92 ? 15.186 0.252 4.001 1.00 95.81 92 THR A N 1
ATOM 736 C CA . THR A 1 92 ? 16.175 1.011 3.229 1.00 95.81 92 THR A CA 1
ATOM 737 C C . THR A 1 92 ? 16.383 0.334 1.869 1.00 95.81 92 THR A C 1
ATOM 739 O O . THR A 1 92 ? 16.169 -0.882 1.759 1.00 95.81 92 THR A O 1
ATOM 742 N N . PRO A 1 93 ? 16.810 1.075 0.833 1.00 93.25 93 PRO A N 1
ATOM 743 C CA . PRO A 1 93 ? 17.093 0.488 -0.474 1.00 93.25 93 PRO A CA 1
ATOM 744 C C . PRO A 1 93 ? 18.076 -0.688 -0.400 1.00 93.25 93 PRO A C 1
ATOM 746 O O . PRO A 1 93 ? 17.850 -1.720 -1.029 1.00 93.25 93 PRO A O 1
ATOM 749 N N . GLU A 1 94 ? 19.127 -0.573 0.415 1.00 95.19 94 GLU A N 1
ATOM 750 C CA . GLU A 1 94 ? 20.158 -1.605 0.575 1.00 95.19 94 GLU A CA 1
ATOM 751 C C . GLU A 1 94 ? 19.559 -2.876 1.176 1.00 95.19 94 GLU A C 1
ATOM 753 O O . GLU A 1 94 ? 19.686 -3.954 0.596 1.00 95.19 94 GLU A O 1
ATOM 758 N N . PHE A 1 95 ? 18.821 -2.735 2.284 1.00 95.31 95 PHE A N 1
ATOM 759 C CA . PHE A 1 95 ? 18.149 -3.857 2.931 1.00 95.31 95 PHE A CA 1
ATOM 760 C C . PHE A 1 95 ? 17.172 -4.542 1.972 1.00 95.31 95 PHE A C 1
ATOM 762 O O . PHE A 1 95 ? 17.115 -5.772 1.913 1.00 95.31 95 PHE A O 1
ATOM 769 N N . GLN A 1 96 ? 16.403 -3.760 1.210 1.00 92.44 96 GLN A N 1
ATOM 770 C CA . GLN A 1 96 ? 15.442 -4.301 0.259 1.00 92.44 96 GLN A CA 1
ATOM 771 C C . GLN A 1 96 ? 16.136 -5.117 -0.834 1.00 92.44 96 GLN A C 1
ATOM 773 O O . GLN A 1 96 ? 15.729 -6.251 -1.071 1.00 92.44 96 GLN A O 1
ATOM 778 N N . VAL A 1 97 ? 17.188 -4.582 -1.461 1.00 91.19 97 VAL A N 1
ATOM 779 C CA . VAL A 1 97 ? 17.925 -5.271 -2.532 1.00 91.19 97 VAL A CA 1
ATOM 780 C C . VAL A 1 97 ? 18.609 -6.536 -2.016 1.00 91.19 97 VAL A C 1
ATOM 782 O O . VAL A 1 97 ? 18.493 -7.581 -2.652 1.00 91.19 97 VAL A O 1
ATOM 785 N N . GLU A 1 98 ? 19.296 -6.474 -0.873 1.00 93.88 98 GLU A N 1
ATOM 786 C CA . GLU A 1 98 ? 19.981 -7.633 -0.284 1.00 93.88 98 GLU A CA 1
ATOM 787 C C . GLU A 1 98 ? 19.007 -8.774 0.017 1.00 93.88 98 GLU A C 1
ATOM 789 O O . GLU A 1 98 ? 19.237 -9.907 -0.391 1.00 93.88 98 GLU A O 1
ATOM 794 N N . ASN A 1 99 ? 17.875 -8.473 0.656 1.00 92.81 99 ASN A N 1
ATOM 795 C CA . ASN A 1 99 ? 16.909 -9.500 1.047 1.00 92.81 99 ASN A CA 1
ATOM 796 C C . ASN A 1 99 ? 16.034 -9.982 -0.118 1.00 92.81 99 ASN A C 1
ATOM 798 O O . ASN A 1 99 ? 15.543 -11.111 -0.085 1.00 92.81 99 ASN A O 1
ATOM 802 N N . TYR A 1 100 ? 15.792 -9.146 -1.134 1.00 90.19 100 TYR A N 1
ATOM 803 C CA . TYR A 1 100 ? 15.037 -9.575 -2.312 1.00 90.19 100 TYR A CA 1
ATOM 804 C C . TYR A 1 100 ? 15.828 -10.572 -3.164 1.00 90.19 100 TYR A C 1
ATOM 806 O O . TYR A 1 100 ? 15.202 -11.468 -3.720 1.00 90.19 100 TYR A O 1
ATOM 814 N N . LYS A 1 101 ? 17.167 -10.475 -3.231 1.00 90.44 101 LYS A N 1
ATOM 815 C CA . LYS A 1 101 ? 18.027 -11.425 -3.975 1.00 90.44 101 LYS A CA 1
ATOM 816 C C . LYS A 1 101 ? 17.892 -12.871 -3.502 1.00 90.44 101 LYS A C 1
ATOM 818 O O . LYS A 1 101 ? 18.028 -13.785 -4.305 1.00 90.44 101 LYS A O 1
ATOM 823 N N . GLU A 1 102 ? 17.574 -13.066 -2.227 1.00 90.75 102 GLU A N 1
ATOM 824 C CA . GLU A 1 102 ? 17.405 -14.388 -1.614 1.00 90.75 102 GLU A CA 1
ATOM 825 C C . GLU A 1 102 ? 16.034 -15.026 -1.916 1.00 90.75 102 GLU A C 1
ATOM 827 O O . GLU A 1 102 ? 15.728 -16.116 -1.437 1.00 90.75 102 GLU A O 1
ATOM 832 N N . ARG A 1 103 ? 15.152 -14.347 -2.664 1.00 89.75 103 ARG A N 1
ATOM 833 C CA . ARG A 1 103 ? 13.818 -14.862 -3.002 1.00 89.75 103 ARG A CA 1
ATOM 834 C C . ARG A 1 103 ? 13.871 -15.672 -4.295 1.00 89.75 103 ARG A C 1
ATOM 836 O O . ARG A 1 103 ? 14.133 -15.119 -5.356 1.00 89.75 103 ARG A O 1
ATOM 843 N N . ASP A 1 104 ? 13.461 -16.939 -4.241 1.00 89.44 104 ASP A N 1
ATOM 844 C CA . ASP A 1 104 ? 13.456 -17.851 -5.404 1.00 89.44 104 ASP A CA 1
ATOM 845 C C . ASP A 1 104 ? 12.652 -17.352 -6.621 1.00 89.44 104 ASP A C 1
ATOM 847 O O . ASP A 1 104 ? 12.841 -17.843 -7.733 1.00 89.44 104 ASP A O 1
ATOM 851 N N . TRP A 1 105 ? 11.740 -16.398 -6.419 1.00 83.25 105 TRP A N 1
ATOM 852 C CA . TRP A 1 105 ? 10.858 -15.837 -7.446 1.00 83.25 105 TRP A CA 1
ATOM 853 C C . TRP A 1 105 ? 11.327 -14.487 -8.016 1.00 83.25 105 TRP A C 1
ATOM 855 O O . TRP A 1 105 ? 10.615 -13.900 -8.834 1.00 83.25 105 TRP A O 1
ATOM 865 N N . ILE A 1 106 ? 12.492 -13.969 -7.607 1.00 79.00 106 ILE A N 1
ATOM 866 C CA . ILE A 1 106 ? 12.987 -12.650 -8.029 1.00 79.00 106 ILE A CA 1
ATOM 867 C C . ILE A 1 106 ? 13.614 -12.675 -9.434 1.00 79.00 106 ILE A C 1
ATOM 869 O O . ILE A 1 106 ? 14.812 -12.511 -9.637 1.00 79.00 106 ILE A O 1
ATOM 873 N N . TYR A 1 107 ? 12.799 -12.892 -10.461 1.00 71.38 107 TYR A N 1
ATOM 874 C CA . TYR A 1 107 ? 13.296 -12.964 -11.835 1.00 71.38 107 TYR A CA 1
ATOM 875 C C . TYR A 1 107 ? 13.370 -11.571 -12.471 1.00 71.38 107 TYR A C 1
ATOM 877 O O . TYR A 1 107 ? 12.338 -11.000 -12.812 1.00 71.38 107 TYR A O 1
ATOM 885 N N . ARG A 1 108 ? 14.589 -11.052 -12.684 1.00 69.62 108 ARG A N 1
ATOM 886 C CA . ARG A 1 108 ? 14.867 -9.815 -13.452 1.00 69.62 108 ARG A CA 1
ATOM 887 C C . ARG A 1 108 ? 14.257 -8.521 -12.897 1.00 69.62 108 ARG A C 1
ATOM 889 O O . ARG A 1 108 ? 14.099 -7.551 -13.626 1.00 69.62 108 ARG A O 1
ATOM 896 N N . ILE A 1 109 ? 13.876 -8.514 -11.621 1.00 70.75 109 ILE A N 1
ATOM 897 C CA . ILE A 1 109 ? 13.318 -7.330 -10.941 1.00 70.75 109 ILE A CA 1
ATOM 898 C C . ILE A 1 109 ? 14.432 -6.433 -10.376 1.00 70.75 109 ILE A C 1
ATOM 900 O O . ILE A 1 109 ? 14.224 -5.238 -10.200 1.00 70.75 109 ILE A O 1
ATOM 904 N N . LEU A 1 110 ? 15.598 -7.011 -10.076 1.00 71.62 110 LEU A N 1
ATOM 905 C CA . LEU A 1 110 ? 16.751 -6.314 -9.491 1.00 71.62 110 LEU A CA 1
ATOM 906 C C . LEU A 1 110 ? 17.905 -6.097 -10.486 1.00 71.62 110 LEU A C 1
ATOM 908 O O . LEU A 1 110 ? 18.970 -5.644 -10.063 1.00 71.62 110 LEU A O 1
ATOM 912 N N . ASP A 1 111 ? 17.706 -6.478 -11.750 1.00 65.56 111 ASP A N 1
ATOM 913 C CA . ASP A 1 111 ? 18.665 -6.275 -12.846 1.00 65.56 111 ASP A CA 1
ATOM 914 C C . ASP A 1 111 ? 18.554 -4.840 -13.383 1.00 65.56 111 ASP A C 1
ATOM 916 O O . ASP A 1 111 ? 19.614 -4.235 -13.668 1.00 65.56 111 ASP A O 1
#

Radius of gyration: 16.64 Å; Cα contacts (8 Å, |Δi|>4): 62; chains: 1; bounding box: 39×28×41 Å

Organism: NCBI:txid361277

pLDDT: mean 89.93, std 7.39, range [65.56, 97.25]

Foldseek 3Di:
DVPDDCVQQVLCVVCVPPDPCCLDPVVNDVDDPVVSVVSVLSNLCSVVVVVVVVVVPDDPPDDDDDDDPSCDCVVCVVVDPDPVSDDDDDDDPVVCLVVLVPDPPNPPPND

Mean predicted aligned error: 4.63 Å

Sequence (111 aa):
MSRSTPDQHPNMYKIKDQTWNQVWSTQFCSLTVEEQIEDVVRVYEEQFSLILEDLLSRPKTTPNLVEGAALLPLKVASLLSDLSHAIWMVPTPEFQVENYKERDWIYRILD